Protein AF-J8CZL3-F1 (afdb_monomer)

Foldseek 3Di:
DDDPVRLCVVCDPVDDPVDDQDDPVVVVVVCVVVPFDDWDWDAPDRSDIDIDTDD

pLDDT: mean 86.26, std 8.31, range [55.44, 96.56]

Solvent-accessible surface area (backbone atoms only — not comparable to full-atom values): 3596 Å² total; per-residue (Å²): 131,82,52,71,68,59,46,42,66,73,52,43,93,75,53,62,88,87,61,86,82,76,53,71,66,59,54,52,51,53,41,44,76,73,53,36,73,52,72,48,80,43,80,78,50,94,96,38,70,46,77,48,75,40,107

Radius of gyration: 12.62 Å; Cα contacts (8 Å, |Δi|>4): 43; chains: 1; bounding box: 26×20×33 Å

Nearest PDB structures (foldseek):
  3hkz-assembly2_U  TM=2.902E-01  e=3.625E+00  Saccharolobus solfataricus P2

Structure (mmCIF, N/CA/C/O backbone):
data_AF-J8CZL3-F1
#
_entry.id   AF-J8CZL3-F1
#
loop_
_atom_site.group_PDB
_atom_site.id
_atom_site.type_symbol
_atom_site.label_atom_id
_atom_site.label_alt_id
_atom_site.label_comp_id
_atom_site.label_asym_id
_atom_site.label_entity_i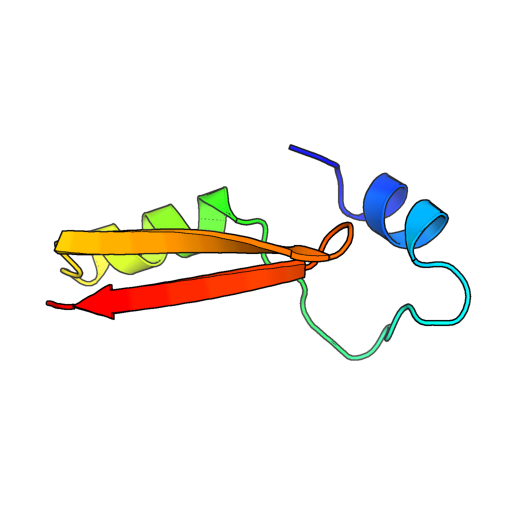d
_atom_site.label_seq_id
_atom_site.pdbx_PDB_ins_code
_atom_site.Cartn_x
_atom_site.Cartn_y
_atom_site.Cartn_z
_atom_site.occupancy
_atom_site.B_iso_or_equiv
_atom_site.auth_seq_id
_atom_site.auth_comp_id
_atom_site.auth_asym_id
_atom_site.auth_atom_id
_atom_site.pdbx_PDB_model_num
ATOM 1 N N . MET A 1 1 ? 11.098 -3.142 2.753 1.00 55.44 1 MET A N 1
ATOM 2 C CA . MET A 1 1 ? 10.039 -2.510 1.939 1.00 55.44 1 MET A CA 1
ATOM 3 C C . MET A 1 1 ? 10.721 -1.908 0.718 1.00 55.44 1 MET A C 1
ATOM 5 O O . MET A 1 1 ? 11.718 -1.230 0.921 1.00 55.44 1 MET A O 1
ATOM 9 N N . LEU A 1 2 ? 10.301 -2.245 -0.510 1.00 58.56 2 LEU A N 1
ATOM 10 C CA . LEU A 1 2 ? 10.945 -1.704 -1.721 1.00 58.56 2 LEU A CA 1
ATOM 11 C C . LEU A 1 2 ? 10.711 -0.201 -1.788 1.00 58.56 2 LEU A C 1
ATOM 13 O O . LEU A 1 2 ? 9.583 0.239 -1.573 1.00 58.56 2 LEU A O 1
ATOM 17 N N . ARG A 1 3 ? 11.756 0.564 -2.099 1.00 68.38 3 ARG A N 1
ATOM 18 C CA . ARG A 1 3 ? 11.618 2.003 -2.358 1.00 68.38 3 ARG A CA 1
ATOM 19 C C . ARG A 1 3 ? 10.858 2.212 -3.672 1.00 68.38 3 ARG A C 1
ATOM 21 O O . ARG A 1 3 ? 10.956 1.387 -4.577 1.00 68.38 3 ARG A O 1
ATOM 28 N N . THR A 1 4 ? 10.128 3.320 -3.809 1.00 73.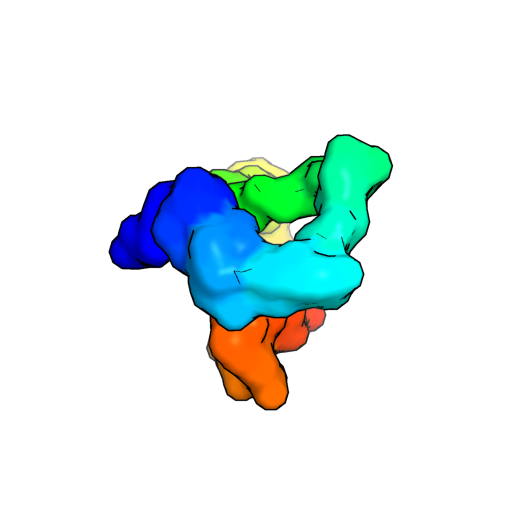19 4 THR A N 1
ATOM 29 C CA . THR A 1 4 ? 9.311 3.634 -5.002 1.00 73.19 4 THR A CA 1
ATOM 30 C C . THR A 1 4 ? 10.107 3.533 -6.307 1.00 73.19 4 THR A C 1
ATOM 32 O O . THR A 1 4 ? 9.587 3.063 -7.312 1.00 73.19 4 THR A O 1
ATOM 35 N N . LEU A 1 5 ? 11.395 3.895 -6.280 1.00 78.56 5 LEU A N 1
ATOM 36 C CA . LEU A 1 5 ? 12.308 3.763 -7.421 1.00 78.56 5 LEU A CA 1
ATOM 37 C C . LEU A 1 5 ? 12.548 2.297 -7.824 1.00 78.56 5 LEU A C 1
ATOM 39 O O . LEU A 1 5 ? 12.424 1.961 -8.996 1.00 78.56 5 LEU A O 1
ATOM 43 N N . GLU A 1 6 ? 12.796 1.409 -6.860 1.00 81.56 6 GLU A N 1
ATOM 44 C CA . GLU A 1 6 ? 12.994 -0.026 -7.115 1.00 81.56 6 GLU A CA 1
ATOM 45 C C . GLU A 1 6 ? 11.693 -0.688 -7.601 1.00 81.56 6 GLU A C 1
ATOM 47 O O . GLU A 1 6 ? 11.704 -1.563 -8.466 1.00 81.56 6 GLU A O 1
ATOM 52 N N . ALA A 1 7 ? 10.541 -0.264 -7.067 1.00 81.31 7 ALA A N 1
ATOM 53 C CA . ALA A 1 7 ? 9.237 -0.719 -7.546 1.00 81.31 7 ALA A CA 1
ATOM 54 C C . ALA A 1 7 ? 8.982 -0.271 -8.995 1.00 81.31 7 ALA A C 1
ATOM 56 O O . ALA A 1 7 ? 8.526 -1.074 -9.811 1.00 81.31 7 ALA A O 1
ATOM 57 N N . ARG A 1 8 ? 9.340 0.974 -9.334 1.00 83.56 8 ARG A N 1
ATOM 58 C CA . ARG A 1 8 ? 9.236 1.516 -10.693 1.00 83.56 8 ARG A CA 1
ATOM 59 C C . ARG A 1 8 ? 10.078 0.737 -11.693 1.00 83.56 8 ARG A C 1
ATOM 61 O O . ARG A 1 8 ? 9.568 0.381 -12.753 1.00 83.56 8 ARG A O 1
ATOM 68 N N . GLU A 1 9 ? 11.326 0.426 -11.353 1.00 87.19 9 GLU A N 1
ATOM 69 C CA . GLU A 1 9 ? 12.195 -0.393 -12.207 1.00 87.19 9 GLU A CA 1
ATOM 70 C C . GLU A 1 9 ? 11.610 -1.791 -12.446 1.00 87.19 9 GLU A C 1
ATOM 72 O O . GLU A 1 9 ? 11.616 -2.284 -13.574 1.00 87.19 9 GLU A O 1
ATOM 77 N N . ARG A 1 10 ? 11.035 -2.410 -11.408 1.00 85.31 10 ARG A N 1
ATOM 78 C CA . ARG A 1 10 ? 10.442 -3.754 -11.503 1.00 85.31 10 ARG A CA 1
ATOM 79 C C . ARG A 1 10 ? 9.120 -3.795 -12.270 1.00 85.31 10 ARG A C 1
ATOM 81 O O . ARG A 1 10 ? 8.857 -4.783 -12.951 1.00 85.31 10 ARG A O 1
ATOM 88 N N . ILE A 1 11 ? 8.280 -2.766 -12.147 1.00 84.75 11 ILE A N 1
ATOM 89 C CA . ILE A 1 11 ? 6.997 -2.672 -12.864 1.00 84.75 11 ILE A CA 1
ATOM 90 C C . ILE A 1 11 ? 7.221 -2.261 -14.334 1.00 84.75 11 ILE A C 1
ATOM 92 O O . ILE A 1 11 ? 6.510 -2.729 -15.233 1.00 84.75 11 ILE A O 1
ATOM 96 N N . GLY A 1 12 ? 8.220 -1.416 -14.606 1.00 85.94 12 GLY A N 1
ATOM 97 C CA . GLY A 1 12 ? 8.624 -1.030 -15.956 1.00 85.94 12 GLY A CA 1
ATOM 98 C C . GLY A 1 12 ? 7.507 -0.331 -16.736 1.00 85.94 12 GLY A C 1
ATOM 99 O O . GLY A 1 12 ? 6.931 0.649 -16.276 1.00 85.94 12 GLY A O 1
ATOM 100 N N . LYS A 1 13 ? 7.174 -0.841 -17.930 1.00 87.06 13 L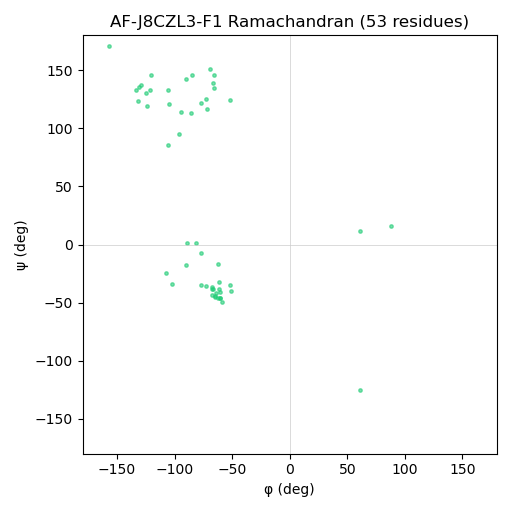YS A N 1
ATOM 101 C CA . LYS A 1 13 ? 6.182 -0.230 -18.846 1.00 87.06 13 LYS A CA 1
ATOM 102 C C . LYS A 1 13 ? 4.759 -0.145 -18.284 1.00 87.06 13 LYS A C 1
ATOM 104 O O . LYS A 1 13 ? 3.942 0.570 -18.846 1.00 87.06 13 LYS A O 1
ATOM 109 N N . LYS A 1 14 ? 4.456 -0.900 -17.224 1.00 84.38 14 LYS A N 1
ATOM 110 C CA . LYS A 1 14 ? 3.150 -0.876 -16.550 1.00 84.38 14 LYS A CA 1
ATOM 111 C C . LYS A 1 14 ? 3.081 0.163 -15.429 1.00 84.38 14 LYS A C 1
ATOM 113 O O . LYS A 1 14 ? 2.077 0.223 -14.734 1.00 84.38 14 LYS A O 1
ATOM 118 N N . TRP A 1 15 ? 4.157 0.920 -15.209 1.00 85.88 15 TRP A N 1
ATOM 119 C CA . TRP A 1 15 ? 4.189 1.952 -14.187 1.00 85.88 15 TRP A CA 1
ATOM 120 C C . TRP A 1 15 ? 3.326 3.122 -14.637 1.00 85.88 15 TRP A C 1
ATOM 122 O O . TRP A 1 15 ? 3.645 3.777 -15.630 1.00 85.88 15 TRP A O 1
ATOM 132 N N . ASP A 1 16 ? 2.265 3.395 -13.891 1.00 85.56 16 ASP A N 1
ATOM 133 C CA . ASP A 1 16 ? 1.460 4.590 -14.096 1.00 85.56 16 ASP A CA 1
ATOM 134 C C . ASP A 1 16 ? 2.072 5.758 -13.317 1.00 85.56 16 ASP A C 1
ATOM 136 O O . ASP A 1 16 ? 2.107 5.736 -12.093 1.00 85.56 16 ASP A O 1
ATOM 140 N N . SER A 1 17 ? 2.587 6.776 -14.008 1.00 85.38 17 SER A N 1
ATOM 141 C CA . SER A 1 17 ? 3.165 7.961 -13.361 1.00 85.38 17 SER A CA 1
ATOM 142 C C . SER A 1 17 ? 2.131 8.951 -12.819 1.00 85.38 17 SER A C 1
ATOM 144 O O . SER A 1 17 ? 2.527 9.933 -12.195 1.00 85.38 17 SER A O 1
ATOM 146 N N . THR A 1 18 ? 0.846 8.739 -13.103 1.00 88.75 18 THR A N 1
ATOM 147 C CA . THR A 1 18 ? -0.254 9.589 -12.626 1.00 88.75 18 THR A CA 1
ATOM 148 C C . THR A 1 18 ? -0.819 9.120 -11.285 1.00 88.75 18 THR A C 1
ATOM 150 O O . THR A 1 18 ? -1.441 9.907 -10.577 1.00 88.75 18 THR A O 1
ATOM 153 N N . GLU A 1 19 ? -0.536 7.873 -10.905 1.00 81.25 19 GLU A N 1
ATOM 154 C CA . GLU A 1 19 ? -0.974 7.266 -9.651 1.00 81.25 19 GLU A CA 1
ATOM 155 C C . GLU A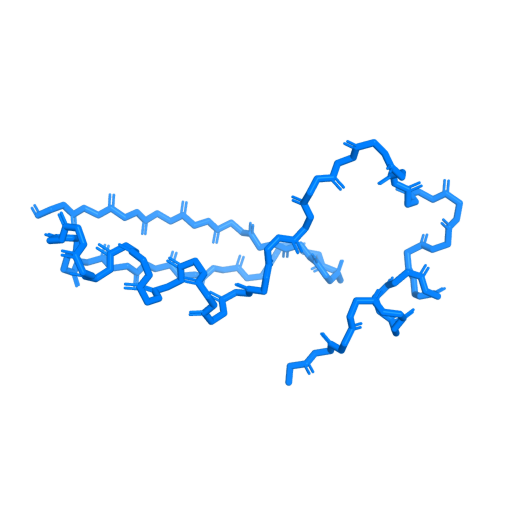 1 19 ? -0.041 7.589 -8.477 1.00 81.25 19 GLU A C 1
ATOM 157 O O . GLU A 1 19 ? 1.187 7.669 -8.608 1.00 81.25 19 GLU A O 1
ATOM 162 N N . VAL A 1 20 ? -0.633 7.717 -7.287 1.00 78.38 20 VAL A N 1
ATOM 163 C CA . VAL A 1 20 ? 0.109 7.839 -6.028 1.00 78.38 20 VAL A CA 1
ATOM 164 C C . VAL A 1 20 ? 0.239 6.448 -5.422 1.00 78.38 20 VAL A C 1
ATOM 166 O O . VAL A 1 20 ? -0.751 5.854 -5.010 1.00 78.38 20 VAL A O 1
ATOM 169 N N . TYR A 1 21 ? 1.466 5.931 -5.339 1.00 75.62 21 TYR A N 1
ATOM 170 C CA . TYR A 1 21 ? 1.749 4.635 -4.715 1.00 75.62 21 TYR A CA 1
ATOM 171 C C . TYR A 1 21 ? 2.180 4.832 -3.258 1.00 75.62 21 TYR A C 1
ATOM 173 O O . TYR A 1 21 ? 3.368 5.079 -3.020 1.00 75.62 21 TYR A O 1
ATOM 181 N N . PRO A 1 22 ? 1.265 4.728 -2.275 1.00 76.44 22 PRO A N 1
ATOM 182 C CA . PRO A 1 22 ? 1.647 4.796 -0.874 1.00 76.44 22 PRO A CA 1
ATOM 183 C C . PRO A 1 22 ? 2.506 3.589 -0.504 1.00 76.44 22 PRO A C 1
ATOM 185 O O . PRO A 1 22 ? 2.294 2.467 -0.982 1.00 76.44 22 PRO A O 1
ATOM 188 N N . PHE A 1 23 ? 3.458 3.795 0.403 1.00 83.62 23 PHE A N 1
ATOM 189 C CA . PHE A 1 23 ? 4.111 2.660 1.032 1.00 83.62 23 PHE A CA 1
ATOM 190 C C . PHE A 1 23 ? 3.096 1.910 1.893 1.00 83.62 23 PHE A C 1
ATOM 192 O O . PHE A 1 23 ? 2.313 2.516 2.622 1.00 83.62 23 PHE A O 1
ATOM 199 N N . VAL A 1 24 ? 3.144 0.576 1.853 1.00 84.81 24 VAL A N 1
ATOM 200 C CA . VAL A 1 24 ? 2.245 -0.281 2.648 1.00 84.81 24 VAL A CA 1
ATOM 201 C C . VAL A 1 24 ? 2.257 0.127 4.127 1.00 84.81 24 VAL A C 1
ATOM 203 O O . VAL A 1 24 ? 1.201 0.201 4.741 1.00 84.81 24 VAL A O 1
ATOM 206 N N . ASN A 1 25 ? 3.427 0.477 4.676 1.00 84.00 25 ASN A N 1
ATOM 207 C CA . ASN A 1 25 ? 3.545 0.931 6.064 1.00 84.00 25 ASN A CA 1
ATOM 208 C C . ASN A 1 25 ? 2.868 2.282 6.326 1.00 84.00 25 ASN A C 1
ATOM 210 O O . ASN A 1 25 ? 2.298 2.462 7.393 1.00 84.00 25 ASN A O 1
ATOM 214 N N . GLU A 1 26 ? 2.938 3.235 5.396 1.00 88.94 26 GLU A N 1
ATOM 215 C CA . GLU A 1 26 ? 2.319 4.555 5.586 1.00 88.94 26 GLU A CA 1
ATOM 216 C C . GLU A 1 26 ? 0.796 4.436 5.606 1.00 88.94 26 GLU A C 1
ATOM 218 O O . GLU A 1 26 ? 0.138 4.996 6.482 1.00 88.94 26 GLU A O 1
ATOM 223 N N . LEU A 1 27 ? 0.240 3.641 4.685 1.00 89.81 27 LEU A N 1
ATOM 224 C CA . LEU A 1 27 ? -1.193 3.373 4.655 1.00 89.81 27 LEU A CA 1
ATOM 225 C C . LEU A 1 27 ? -1.645 2.554 5.879 1.00 89.81 27 LEU A C 1
ATOM 227 O O . LEU A 1 27 ? -2.695 2.853 6.441 1.00 89.81 27 LEU A O 1
ATOM 231 N N . ASP A 1 28 ? -0.857 1.575 6.342 1.00 91.62 28 ASP A N 1
ATOM 232 C CA . ASP A 1 28 ? -1.159 0.818 7.571 1.00 91.62 28 ASP A CA 1
ATOM 233 C C . ASP A 1 28 ? -1.228 1.729 8.809 1.00 91.62 28 ASP A C 1
ATOM 235 O O . ASP A 1 28 ? -2.195 1.655 9.569 1.00 91.62 28 ASP A O 1
ATOM 239 N N . THR A 1 29 ? -0.259 2.637 8.974 1.00 92.06 29 THR A N 1
ATOM 240 C CA . THR A 1 29 ? -0.260 3.629 10.062 1.00 92.06 29 THR A CA 1
ATOM 241 C C . THR A 1 29 ? -1.508 4.505 10.010 1.00 92.06 29 THR A C 1
ATOM 243 O O . THR A 1 29 ? -2.226 4.607 11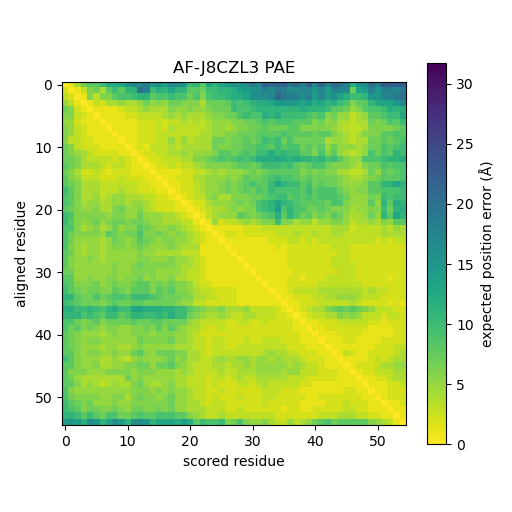.005 1.00 92.06 29 THR A O 1
ATOM 246 N N . LEU A 1 30 ? -1.825 5.067 8.840 1.00 92.44 30 LEU A N 1
ATOM 247 C CA . LEU A 1 30 ? -2.974 5.958 8.672 1.00 92.44 30 LEU A CA 1
ATOM 248 C C . LEU A 1 30 ? -4.308 5.260 8.986 1.00 92.44 30 LEU A C 1
ATOM 250 O O . LEU A 1 30 ? -5.197 5.845 9.612 1.00 92.44 30 LEU A O 1
ATOM 254 N N . LEU A 1 31 ? -4.452 3.989 8.600 1.00 93.06 31 LEU A N 1
ATOM 255 C CA . LEU A 1 31 ? -5.636 3.189 8.926 1.00 93.06 31 LEU A CA 1
ATOM 256 C C . LEU A 1 31 ? -5.791 3.011 10.439 1.00 93.06 31 LEU A C 1
ATOM 258 O O . LEU A 1 31 ? -6.885 3.222 10.970 1.00 93.06 31 LEU A O 1
ATOM 262 N N . ARG A 1 32 ? -4.703 2.677 11.141 1.00 92.88 32 ARG A N 1
ATOM 263 C CA . ARG A 1 32 ? -4.719 2.490 12.599 1.00 92.88 32 ARG A CA 1
ATOM 264 C C . ARG A 1 32 ? -5.037 3.781 13.340 1.00 92.88 32 ARG A C 1
ATOM 266 O O . ARG A 1 32 ? -5.878 3.766 14.235 1.00 92.88 32 ARG A O 1
ATOM 273 N N . GLU A 1 33 ? -4.432 4.895 12.936 1.00 95.56 33 GLU A N 1
ATOM 274 C CA . GLU A 1 33 ? -4.714 6.221 13.505 1.00 95.56 33 GLU A CA 1
ATOM 275 C C . GLU A 1 33 ? -6.177 6.641 13.295 1.00 95.56 33 GLU A C 1
ATOM 277 O O . GLU A 1 33 ? -6.780 7.275 14.158 1.00 95.56 33 GLU A O 1
ATOM 282 N N . THR A 1 34 ? -6.786 6.212 12.186 1.00 95.12 34 THR A N 1
ATOM 283 C CA . THR A 1 34 ? -8.202 6.469 11.865 1.00 95.12 34 THR A CA 1
ATOM 284 C C . THR A 1 34 ? -9.170 5.500 12.578 1.00 95.12 34 THR A C 1
ATOM 286 O O . THR A 1 34 ? -10.393 5.573 12.395 1.00 95.12 34 THR A O 1
ATOM 289 N N . GLY A 1 35 ? -8.645 4.588 13.403 1.00 95.88 35 GLY A N 1
ATOM 290 C CA . GLY A 1 35 ? -9.423 3.657 14.220 1.00 95.88 35 GLY A CA 1
ATOM 291 C C . GLY A 1 35 ? -9.794 2.346 13.527 1.00 95.88 35 GLY A C 1
ATOM 292 O O . GLY A 1 35 ? -10.688 1.654 14.003 1.00 95.88 35 GLY A O 1
ATOM 293 N N . PHE A 1 36 ? -9.148 1.987 12.413 1.00 96.56 36 PHE A N 1
ATOM 294 C CA . PHE A 1 36 ? -9.261 0.632 11.872 1.00 96.56 36 PHE A CA 1
ATOM 295 C C . PHE A 1 36 ? -8.387 -0.320 12.690 1.00 96.56 36 PHE A C 1
ATOM 297 O O . PHE A 1 36 ? -7.174 -0.136 12.807 1.00 96.56 36 PHE A O 1
ATOM 304 N N . SER A 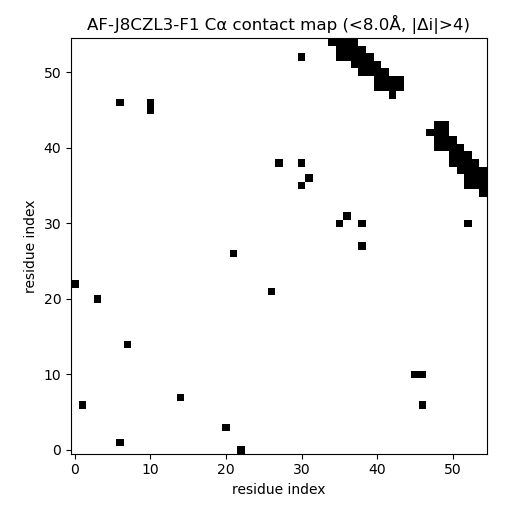1 37 ? -9.008 -1.347 13.261 1.00 89.25 37 SER A N 1
ATOM 305 C CA . SER A 1 37 ? -8.359 -2.280 14.187 1.00 89.25 37 SER A CA 1
ATOM 306 C C . SER A 1 37 ? -8.000 -3.610 13.517 1.00 89.25 37 SER A C 1
ATOM 308 O O . SER A 1 37 ? -6.951 -4.197 13.797 1.00 89.25 37 SER A O 1
ATOM 310 N N . SER A 1 38 ? -8.833 -4.058 12.574 1.00 91.81 38 SER A N 1
ATOM 311 C CA . SER A 1 38 ? -8.672 -5.327 11.860 1.00 91.81 38 SER A CA 1
ATOM 312 C C . SER A 1 38 ? -8.186 -5.082 10.435 1.00 91.81 38 SER A C 1
ATOM 314 O O . SER A 1 38 ? -8.992 -4.987 9.511 1.00 91.81 38 SER A O 1
ATOM 316 N N . VAL A 1 39 ? -6.867 -4.963 10.267 1.00 92.88 39 VAL A N 1
ATOM 317 C CA . VAL A 1 39 ? -6.203 -4.694 8.981 1.00 92.88 39 VAL A CA 1
ATOM 318 C C . VAL A 1 3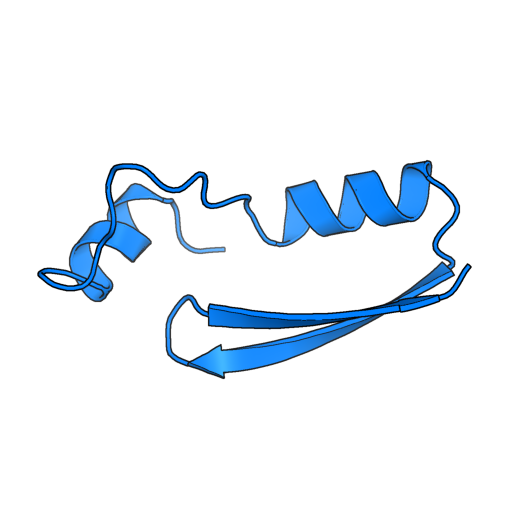9 ? -5.542 -5.976 8.464 1.00 92.88 39 VAL A C 1
ATOM 320 O O . VAL A 1 39 ? -4.687 -6.550 9.139 1.00 92.88 39 VAL A O 1
ATOM 323 N N . ASN A 1 40 ? -5.935 -6.440 7.274 1.00 93.81 40 ASN A N 1
ATOM 324 C CA . ASN A 1 40 ? -5.382 -7.636 6.639 1.00 93.81 40 ASN A CA 1
ATOM 325 C C . ASN A 1 40 ? -4.829 -7.314 5.247 1.00 93.81 40 ASN A C 1
ATOM 327 O O . ASN A 1 40 ? -5.566 -6.897 4.351 1.00 93.81 40 ASN A O 1
ATOM 331 N N . TRP A 1 41 ? -3.528 -7.537 5.079 1.00 93.56 41 TRP A N 1
ATOM 332 C CA . TRP A 1 41 ? -2.804 -7.311 3.834 1.00 93.56 41 TRP A CA 1
ATOM 333 C C . TRP A 1 41 ? -2.484 -8.633 3.148 1.00 93.56 41 TRP A C 1
ATOM 335 O O . TRP A 1 41 ? -1.936 -9.551 3.761 1.00 93.56 41 TRP A O 1
ATOM 345 N N . ARG A 1 42 ? -2.743 -8.709 1.841 1.00 94.25 42 ARG A N 1
ATOM 346 C CA . ARG A 1 42 ? -2.373 -9.856 1.009 1.00 94.25 42 ARG A CA 1
ATOM 347 C C . ARG A 1 42 ? -1.675 -9.387 -0.256 1.00 94.25 42 ARG A C 1
ATOM 349 O O . ARG A 1 42 ? -2.249 -8.638 -1.039 1.00 94.25 42 ARG A O 1
ATOM 356 N N . GLN A 1 43 ? -0.464 -9.878 -0.501 1.00 91.31 43 GLN A N 1
ATOM 357 C CA . GLN A 1 43 ? 0.221 -9.600 -1.758 1.00 91.31 43 GLN A CA 1
ATOM 358 C C . GLN A 1 43 ? -0.432 -10.393 -2.896 1.00 91.31 43 GLN A C 1
ATOM 360 O O . GLN A 1 43 ? -0.564 -11.615 -2.812 1.00 91.31 43 GLN A O 1
ATOM 365 N N . THR A 1 44 ? -0.848 -9.701 -3.956 1.00 90.69 44 THR A N 1
ATOM 366 C CA . THR A 1 44 ? -1.521 -10.309 -5.120 1.00 90.69 44 THR A CA 1
ATOM 367 C C . THR A 1 44 ? -0.627 -10.354 -6.355 1.00 90.69 44 THR A C 1
ATOM 369 O O . THR A 1 44 ? -0.804 -11.216 -7.211 1.00 90.69 44 THR A O 1
ATOM 372 N N . ALA A 1 45 ? 0.364 -9.465 -6.432 1.00 84.75 45 ALA A N 1
ATOM 373 C CA . ALA A 1 45 ? 1.377 -9.430 -7.481 1.00 84.75 45 ALA A CA 1
ATOM 374 C C . ALA A 1 45 ? 2.646 -8.704 -6.983 1.00 84.75 45 ALA A C 1
ATOM 376 O O . ALA A 1 45 ? 2.649 -8.105 -5.899 1.00 84.75 45 ALA A O 1
ATOM 377 N N . PRO A 1 46 ? 3.757 -8.729 -7.745 1.00 83.06 46 PRO A N 1
ATOM 378 C CA . PRO A 1 46 ? 4.910 -7.886 -7.449 1.00 83.06 46 PRO A CA 1
ATOM 379 C C . PRO A 1 46 ? 4.473 -6.428 -7.284 1.00 83.06 46 PRO A C 1
ATOM 381 O O . PRO A 1 46 ? 3.808 -5.876 -8.158 1.00 83.06 46 PRO A O 1
ATOM 384 N N . CYS A 1 47 ? 4.812 -5.832 -6.140 1.00 82.81 47 CYS A N 1
ATOM 385 C CA . CYS A 1 47 ? 4.459 -4.451 -5.796 1.00 82.81 47 CYS A CA 1
ATOM 386 C C . CYS A 1 47 ? 2.945 -4.146 -5.711 1.00 82.81 47 CYS A C 1
ATOM 388 O O . CYS A 1 47 ? 2.590 -2.981 -5.597 1.00 82.81 47 CYS A O 1
ATOM 390 N N . HIS A 1 48 ? 2.068 -5.157 -5.711 1.00 85.19 48 HIS A N 1
ATOM 391 C CA . HIS A 1 48 ? 0.615 -4.994 -5.599 1.00 85.19 48 HIS A CA 1
ATOM 392 C C . HIS A 1 48 ? 0.074 -5.745 -4.386 1.00 85.19 48 HIS A C 1
ATOM 394 O O . HIS A 1 48 ? 0.381 -6.924 -4.174 1.00 85.19 48 HIS A O 1
ATOM 400 N N . TRP A 1 49 ? -0.765 -5.062 -3.615 1.00 90.81 49 TRP A N 1
ATOM 401 C CA . TRP A 1 49 ? -1.347 -5.579 -2.387 1.00 90.81 49 TRP A CA 1
ATOM 402 C C . TRP A 1 49 ? -2.852 -5.349 -2.389 1.00 90.81 49 TRP A C 1
ATOM 404 O O . TRP A 1 49 ? -3.322 -4.272 -2.741 1.00 90.81 49 TRP A O 1
ATOM 414 N N . ALA A 1 50 ? -3.596 -6.371 -1.988 1.00 91.94 50 ALA A N 1
ATOM 415 C CA . ALA A 1 50 ? -4.981 -6.235 -1.582 1.00 91.94 50 ALA A CA 1
ATOM 416 C C . ALA A 1 50 ? -5.029 -5.965 -0.076 1.00 91.94 50 ALA A C 1
ATOM 418 O O . ALA A 1 50 ? -4.249 -6.539 0.692 1.00 91.94 50 ALA A O 1
ATOM 419 N N . LEU A 1 51 ? -5.964 -5.112 0.326 1.00 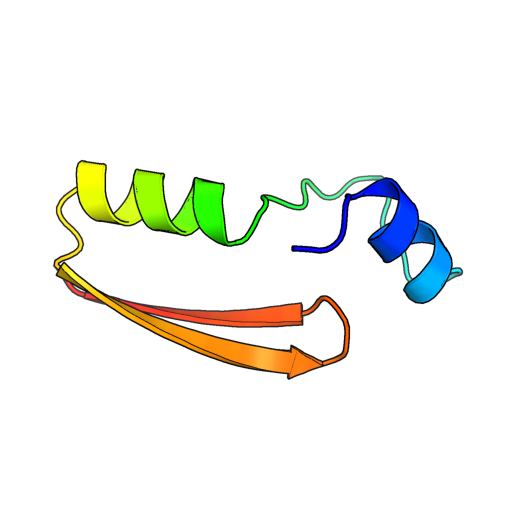92.44 51 LEU A N 1
ATOM 420 C CA . LEU A 1 51 ? -6.188 -4.726 1.708 1.00 92.44 51 LEU A CA 1
ATOM 421 C C . LEU A 1 51 ? -7.668 -4.894 2.050 1.00 92.44 51 LEU A C 1
ATOM 423 O O . LEU A 1 51 ? -8.539 -4.487 1.283 1.00 92.44 51 LEU A O 1
ATOM 427 N N . VAL A 1 52 ? -7.931 -5.432 3.238 1.00 94.31 52 VAL A N 1
ATOM 428 C CA . VAL A 1 52 ? -9.243 -5.381 3.889 1.00 94.31 52 VAL A CA 1
ATOM 429 C C . VAL A 1 52 ? -9.055 -4.770 5.276 1.00 94.31 52 VAL A C 1
ATOM 431 O O . VAL A 1 52 ? -8.172 -5.202 6.017 1.00 94.31 52 VAL A O 1
ATOM 434 N N . ALA A 1 53 ? -9.865 -3.770 5.624 1.00 93.62 53 ALA A N 1
ATOM 435 C CA . ALA A 1 53 ? -9.809 -3.095 6.916 1.00 93.62 53 ALA A CA 1
ATOM 436 C C . ALA A 1 53 ? -11.214 -2.932 7.516 1.00 93.62 53 ALA A C 1
ATOM 438 O O . ALA A 1 53 ? -12.124 -2.465 6.831 1.00 93.62 53 ALA A O 1
ATOM 439 N N . TYR A 1 54 ? -11.370 -3.272 8.799 1.00 92.06 54 TYR A N 1
ATOM 440 C CA . TYR A 1 54 ? -12.591 -3.035 9.581 1.00 92.06 54 TYR A CA 1
ATOM 441 C C . TYR A 1 54 ? -12.292 -2.153 10.798 1.00 92.06 54 TYR A C 1
ATOM 443 O O . TYR A 1 54 ? -11.195 -2.229 11.364 1.00 92.06 54 TYR A O 1
ATOM 451 N N . LYS A 1 55 ? -13.259 -1.305 11.162 1.00 87.12 55 LYS A N 1
ATOM 452 C CA . LYS A 1 55 ? -13.221 -0.496 12.385 1.00 87.12 55 LYS A CA 1
ATOM 453 C C . LYS A 1 55 ? -13.665 -1.334 13.571 1.00 87.12 55 LYS A C 1
ATOM 455 O O . LYS A 1 55 ? -14.787 -1.877 13.484 1.00 87.12 55 LYS A O 1
#

Sequence (55 aa):
MLRTLEARERIGKKWDSTEVYPFVNELDTLLRETGFSSVNWRQTAPCHWALVAYK

Mean predicted aligned error: 5.12 Å

Organism: NCBI:txid1053206

Secondary structure (DSSP, 8-st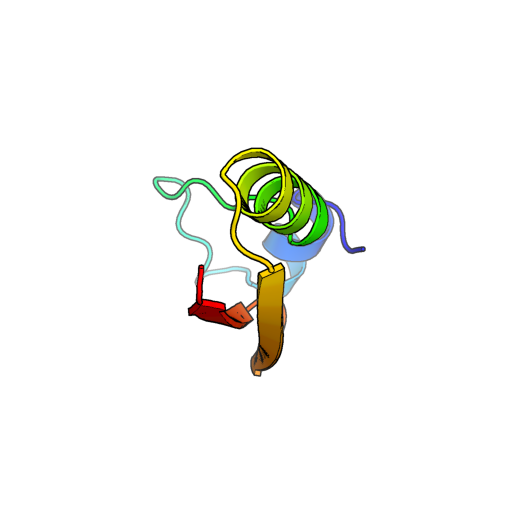ate):
---HHHHHHHHGGG--TTS----HHHHHHHHHHTT--EEEEEEEETTEEEEEEE-